Protein AF-A0A1C6NAD0-F1 (afdb_monomer_lite)

Radius of gyration: 13.61 Å; chains: 1; bounding box: 37×36×26 Å

pLDDT: mean 86.3, std 10.9, range [42.25, 95.25]

Sequence (86 aa):
MPCSTCTVKWEKGFRTHGALFRSQIVTKQIGLAANADNQVAVCFEPDDLDAFMKGMESPATAEAMAFDGVQRETVKVFVLDKEFKV

Foldseek 3Di:
DADPVLVVLLVVLVVVCVVLCVQLQQPDDKDWDADSVRDIDIDTDHPDPVSNVVSCVDPVVVVSCVSSVHDNVPDDDDDPPDDDDD

Structure (mmCIF, N/CA/C/O backbone):
data_AF-A0A1C6NAD0-F1
#
_entry.id   AF-A0A1C6NAD0-F1
#
loop_
_atom_site.group_PDB
_atom_site.id
_atom_site.type_symbol
_atom_site.label_atom_id
_atom_site.label_alt_id
_atom_site.label_comp_id
_atom_site.label_asym_id
_atom_site.label_entity_id
_atom_site.label_seq_id
_atom_site.pdbx_PDB_ins_code
_atom_site.Cartn_x
_atom_site.Cartn_y
_atom_site.Cartn_z
_atom_site.occupancy
_atom_site.B_iso_or_equiv
_atom_site.auth_seq_id
_atom_site.auth_comp_id
_atom_site.auth_asym_id
_atom_site.auth_atom_id
_atom_site.pdbx_PDB_model_num
ATOM 1 N N . MET A 1 1 ? -23.817 9.313 6.708 1.00 42.25 1 MET A N 1
ATOM 2 C CA . MET A 1 1 ? -23.868 8.161 5.782 1.00 42.25 1 MET A CA 1
ATOM 3 C C . MET A 1 1 ? -22.529 8.078 5.084 1.00 42.25 1 MET A C 1
ATOM 5 O O . MET A 1 1 ? -22.064 9.122 4.638 1.00 42.25 1 MET A O 1
ATOM 9 N N . PRO A 1 2 ? -21.890 6.908 5.022 1.00 51.88 2 PRO A N 1
ATOM 10 C CA . PRO A 1 2 ? -20.646 6.784 4.289 1.00 51.88 2 PRO A CA 1
ATOM 11 C C . PRO A 1 2 ? -20.868 6.860 2.786 1.00 51.88 2 PRO A C 1
ATOM 13 O O . PRO A 1 2 ? -21.892 6.430 2.259 1.00 51.88 2 PRO A O 1
ATOM 16 N N . CYS A 1 3 ? -19.904 7.465 2.106 1.00 51.03 3 CYS A N 1
ATOM 17 C CA . CYS A 1 3 ? -19.972 7.744 0.686 1.00 51.03 3 CYS A CA 1
ATOM 18 C C . CYS A 1 3 ? -19.701 6.459 -0.112 1.00 51.03 3 CYS A C 1
ATOM 20 O O . CYS A 1 3 ? -18.553 6.132 -0.402 1.00 51.03 3 CYS A O 1
ATOM 22 N N . SER A 1 4 ? -20.751 5.723 -0.487 1.00 52.53 4 SER A N 1
ATOM 23 C CA . SER A 1 4 ? -20.638 4.499 -1.302 1.00 52.53 4 SER A CA 1
ATOM 24 C C . SER A 1 4 ? -20.021 4.733 -2.690 1.00 52.53 4 SER A C 1
ATOM 26 O O . SER A 1 4 ? -19.655 3.782 -3.369 1.00 52.53 4 SER A O 1
ATOM 28 N N . THR A 1 5 ? -19.901 5.986 -3.139 1.00 54.81 5 THR A N 1
ATOM 29 C CA . THR A 1 5 ? -19.262 6.352 -4.411 1.00 54.81 5 THR A CA 1
ATOM 30 C C . THR A 1 5 ? -17.753 6.595 -4.276 1.00 54.81 5 THR A C 1
ATOM 32 O O . THR A 1 5 ? -17.036 6.444 -5.267 1.00 54.81 5 THR A O 1
ATOM 35 N N . CYS A 1 6 ? -17.243 6.902 -3.073 1.00 59.53 6 CYS A N 1
ATOM 36 C CA . CYS A 1 6 ? -15.801 7.046 -2.827 1.00 59.53 6 CYS A CA 1
ATOM 37 C C . CYS A 1 6 ? -15.059 5.716 -3.000 1.00 59.53 6 CYS A C 1
ATOM 39 O O . CYS A 1 6 ? -13.993 5.690 -3.610 1.00 59.53 6 CYS A O 1
ATOM 41 N N . THR A 1 7 ? -15.648 4.607 -2.549 1.00 63.03 7 THR A N 1
ATOM 42 C CA . THR A 1 7 ? -15.067 3.263 -2.701 1.00 63.03 7 THR A CA 1
ATOM 43 C C . THR A 1 7 ? -14.979 2.839 -4.172 1.00 63.03 7 THR A C 1
ATOM 45 O O . THR A 1 7 ? -13.960 2.301 -4.596 1.00 63.03 7 THR A O 1
ATOM 48 N N . VAL A 1 8 ? -15.993 3.177 -4.982 1.00 75.06 8 VAL A N 1
ATOM 49 C CA . VAL A 1 8 ? -16.010 2.909 -6.433 1.00 75.06 8 VAL A CA 1
ATOM 50 C C . VAL A 1 8 ? -14.951 3.727 -7.177 1.00 75.06 8 VAL A C 1
ATOM 52 O O . VAL A 1 8 ? -14.297 3.209 -8.085 1.00 75.06 8 VAL A O 1
ATOM 55 N N . LYS A 1 9 ? -14.766 5.006 -6.816 1.00 82.12 9 LYS A N 1
ATOM 56 C CA . LYS A 1 9 ? -13.747 5.863 -7.442 1.00 82.12 9 LYS A CA 1
ATOM 57 C C . LYS A 1 9 ? -12.337 5.375 -7.115 1.00 82.12 9 LYS A C 1
ATOM 59 O O . LYS A 1 9 ? -11.535 5.235 -8.038 1.00 82.12 9 LYS 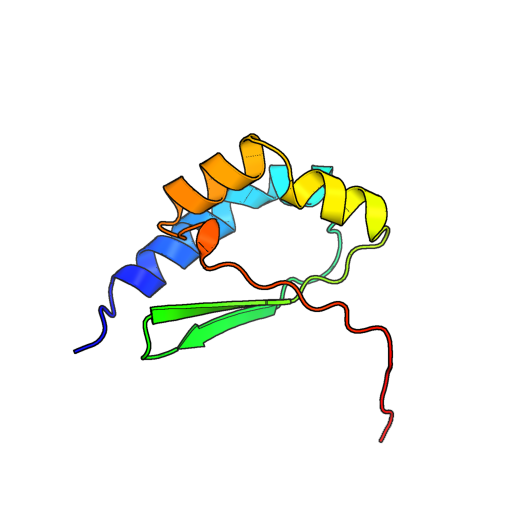A O 1
ATOM 64 N N . TRP A 1 10 ? -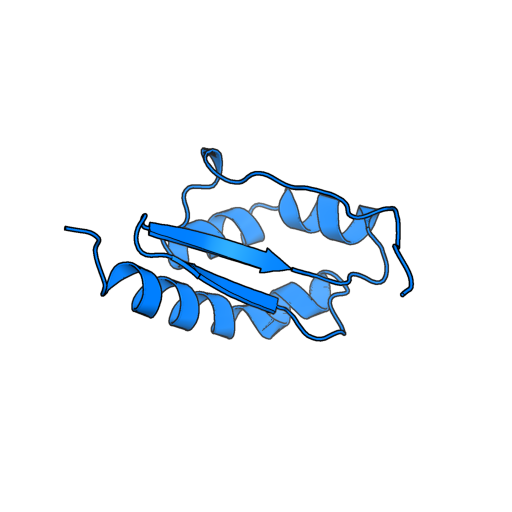12.070 5.106 -5.837 1.00 88.69 10 TRP A N 1
ATOM 65 C CA . TRP A 1 10 ? -10.777 4.619 -5.372 1.00 88.69 10 TRP A CA 1
ATOM 66 C C . TRP A 1 10 ? -10.366 3.348 -6.111 1.00 88.69 10 TRP A C 1
ATOM 68 O O . TRP A 1 10 ? -9.315 3.324 -6.741 1.00 88.69 10 TRP A O 1
ATOM 78 N N . GLU A 1 11 ? -11.216 2.316 -6.111 1.00 90.44 11 GLU A N 1
ATOM 79 C CA . GLU A 1 11 ? -10.845 1.022 -6.690 1.00 90.44 11 GLU A CA 1
ATOM 80 C C . GLU A 1 11 ? -10.602 1.131 -8.201 1.00 90.44 11 GLU A C 1
ATOM 82 O O . GLU A 1 11 ? -9.665 0.537 -8.740 1.00 90.44 11 GLU A O 1
ATOM 87 N N . LYS A 1 12 ? -11.424 1.929 -8.895 1.00 90.25 12 LYS A N 1
ATOM 88 C CA . LYS A 1 12 ? -11.261 2.167 -10.329 1.00 90.25 12 LYS A CA 1
ATOM 89 C C . LYS A 1 12 ? -9.923 2.838 -10.639 1.00 90.25 12 LYS A C 1
ATOM 91 O O . LYS A 1 12 ? -9.283 2.432 -11.605 1.00 90.25 12 LYS A O 1
ATOM 96 N N . GLY A 1 13 ? -9.52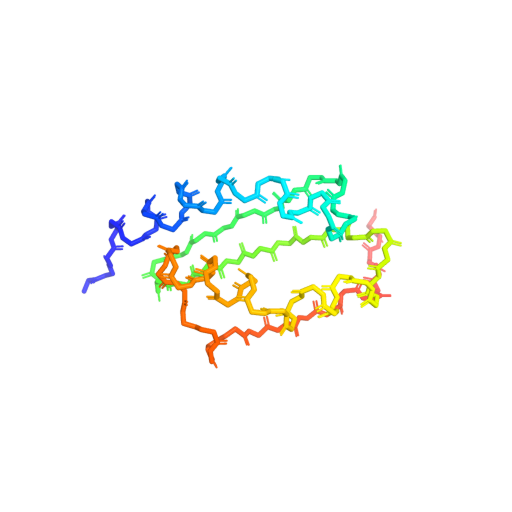0 3.839 -9.855 1.00 90.12 13 GLY A N 1
ATOM 97 C CA . GLY A 1 13 ? -8.224 4.501 -10.004 1.00 90.12 13 GLY A CA 1
ATOM 98 C C . GLY A 1 13 ? -7.066 3.569 -9.656 1.00 90.12 13 GLY A C 1
ATOM 99 O O . GLY A 1 13 ? -6.176 3.360 -10.481 1.00 90.12 13 GLY A O 1
ATOM 100 N N . PHE A 1 14 ? -7.169 2.883 -8.519 1.00 91.50 14 PHE A N 1
ATOM 101 C CA . PHE A 1 14 ? -6.152 1.970 -8.011 1.00 91.50 14 PHE A CA 1
ATOM 102 C C . PHE A 1 14 ? -5.771 0.893 -9.034 1.00 91.50 14 PHE A C 1
ATOM 104 O O . PHE A 1 14 ? -4.596 0.614 -9.278 1.00 91.50 14 PHE A O 1
ATOM 111 N N . ARG A 1 15 ? -6.774 0.313 -9.707 1.00 92.00 15 ARG A N 1
ATOM 112 C CA . ARG A 1 15 ? -6.574 -0.721 -10.735 1.00 92.00 15 ARG A CA 1
ATOM 113 C C . ARG A 1 15 ? -5.818 -0.228 -11.977 1.00 92.00 15 ARG A C 1
ATOM 115 O O . ARG A 1 15 ? -5.353 -1.060 -12.755 1.00 92.00 15 ARG A O 1
ATOM 122 N N . THR A 1 16 ? -5.653 1.081 -12.171 1.00 91.69 16 THR A N 1
ATOM 123 C CA . THR A 1 16 ? -4.855 1.638 -13.278 1.00 91.69 16 THR A CA 1
ATOM 124 C C . THR A 1 16 ? -3.348 1.629 -13.007 1.00 91.69 16 THR A C 1
ATOM 126 O O . THR A 1 16 ? -2.557 1.624 -13.951 1.00 91.69 16 THR A O 1
ATOM 129 N N . HIS A 1 17 ? -2.926 1.509 -11.743 1.00 88.50 17 HIS A N 1
ATOM 130 C CA . HIS A 1 17 ? -1.521 1.637 -11.324 1.00 88.50 17 HIS A CA 1
ATOM 131 C C . HIS A 1 17 ? -0.674 0.375 -11.543 1.00 88.50 17 HIS A C 1
ATOM 133 O O . HIS A 1 17 ? 0.436 0.264 -11.028 1.00 88.50 17 HIS A O 1
ATOM 139 N N . GLY A 1 18 ? -1.138 -0.587 -12.347 1.00 83.38 18 GLY A N 1
ATOM 140 C CA . GLY A 1 18 ? -0.443 -1.864 -12.554 1.00 83.38 18 GLY A CA 1
ATOM 141 C C . GLY A 1 18 ? 1.004 -1.730 -13.055 1.00 83.38 18 GLY A C 1
ATOM 142 O O . GLY A 1 18 ? 1.850 -2.553 -12.717 1.00 83.38 18 GLY A O 1
ATOM 143 N N . ALA A 1 19 ? 1.316 -0.694 -13.842 1.00 84.06 19 ALA A N 1
ATOM 144 C CA . ALA A 1 19 ? 2.691 -0.415 -14.263 1.00 84.06 19 ALA A CA 1
ATOM 145 C C . ALA A 1 19 ? 3.572 0.082 -13.103 1.00 84.06 19 ALA A C 1
ATOM 147 O O . ALA A 1 19 ? 4.713 -0.362 -12.978 1.00 84.06 19 ALA A O 1
ATOM 148 N N . LEU A 1 20 ? 3.025 0.940 -12.234 1.00 83.12 20 LEU A N 1
ATOM 149 C CA . LEU A 1 20 ? 3.700 1.421 -11.030 1.00 83.12 20 LEU A CA 1
ATOM 150 C C . LEU A 1 20 ? 3.985 0.255 -10.071 1.00 83.12 20 LEU A C 1
ATOM 152 O O . LEU A 1 20 ? 5.125 0.089 -9.651 1.00 83.12 20 LEU A O 1
ATOM 156 N N . PHE A 1 21 ? 3.007 -0.619 -9.817 1.00 84.50 21 PHE A N 1
ATOM 157 C CA . PHE A 1 21 ? 3.194 -1.793 -8.952 1.00 84.50 21 PHE A CA 1
ATOM 158 C C . PHE A 1 21 ? 4.286 -2.740 -9.459 1.00 84.50 21 PHE A C 1
ATOM 160 O O . PHE A 1 21 ? 5.139 -3.170 -8.686 1.00 84.50 21 PHE A O 1
ATOM 167 N N . ARG A 1 22 ? 4.340 -2.997 -10.773 1.00 81.94 22 ARG A N 1
ATOM 168 C CA . ARG A 1 22 ? 5.429 -3.791 -11.366 1.00 81.94 22 ARG A CA 1
ATOM 169 C C . ARG A 1 22 ? 6.799 -3.140 -11.174 1.00 81.94 22 ARG A C 1
ATOM 171 O O . ARG A 1 22 ? 7.765 -3.846 -10.915 1.00 81.94 22 ARG A O 1
ATOM 178 N N . SER A 1 23 ? 6.887 -1.810 -11.261 1.00 79.19 23 SER A N 1
ATOM 179 C CA . SER A 1 23 ? 8.138 -1.083 -10.985 1.00 79.19 23 SER A CA 1
ATOM 180 C C . SER A 1 23 ? 8.567 -1.151 -9.512 1.00 79.19 23 SER A C 1
ATOM 182 O O . SER A 1 23 ? 9.740 -0.962 -9.210 1.00 79.19 23 SER A O 1
ATOM 184 N N . GLN A 1 24 ? 7.629 -1.465 -8.613 1.00 73.88 24 GLN A N 1
ATOM 185 C CA . GLN A 1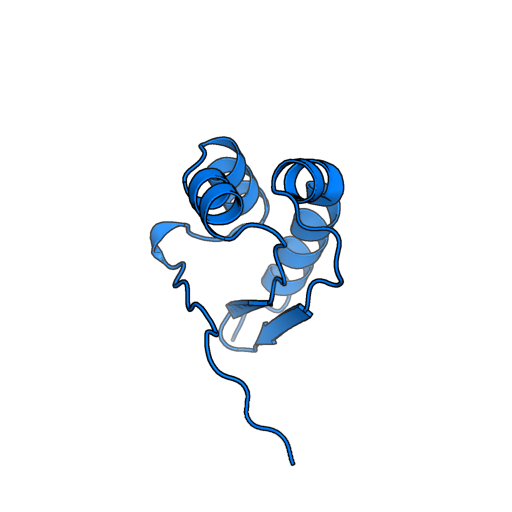 24 ? 7.833 -1.651 -7.173 1.00 73.88 24 GLN A CA 1
ATOM 186 C C . GLN A 1 24 ? 7.963 -3.136 -6.782 1.00 73.88 24 GLN A C 1
ATOM 188 O O . GLN A 1 24 ? 7.823 -3.477 -5.612 1.00 73.88 24 GLN A O 1
ATOM 193 N N . ILE A 1 25 ? 8.218 -4.024 -7.755 1.00 77.06 25 ILE A N 1
ATOM 194 C CA . ILE A 1 25 ? 8.431 -5.471 -7.556 1.00 77.06 25 ILE A CA 1
ATOM 195 C C . ILE A 1 25 ? 7.214 -6.177 -6.922 1.00 77.06 25 ILE A C 1
ATOM 197 O O . ILE A 1 25 ? 7.314 -7.219 -6.279 1.00 77.06 25 ILE A O 1
ATOM 201 N N . VAL A 1 26 ? 6.014 -5.639 -7.141 1.00 79.94 26 VAL A N 1
ATOM 202 C CA . VAL A 1 26 ? 4.770 -6.323 -6.783 1.00 79.94 26 VAL A CA 1
ATOM 203 C C . VAL A 1 26 ? 4.378 -7.235 -7.942 1.00 79.94 26 VAL A C 1
ATOM 205 O O . VAL A 1 26 ? 3.843 -6.788 -8.960 1.00 79.94 26 VAL A O 1
ATOM 208 N N . THR A 1 27 ? 4.681 -8.523 -7.800 1.00 77.25 27 THR A N 1
ATOM 209 C CA . THR A 1 27 ? 4.425 -9.559 -8.818 1.00 77.25 27 THR A CA 1
ATOM 210 C C . THR A 1 27 ? 3.266 -10.489 -8.446 1.00 77.25 27 THR A C 1
ATOM 212 O O . THR A 1 27 ? 2.705 -11.161 -9.314 1.00 77.25 27 THR A O 1
ATOM 215 N N . LYS A 1 28 ? 2.886 -10.505 -7.165 1.00 84.12 28 LYS A N 1
ATOM 216 C CA . LYS A 1 28 ? 1.863 -11.382 -6.586 1.00 84.12 28 LYS A CA 1
ATOM 217 C C . LYS A 1 28 ? 0.489 -10.717 -6.538 1.00 84.12 28 LYS A C 1
ATOM 219 O O . LYS A 1 28 ? 0.318 -9.547 -6.886 1.00 84.12 28 LYS A O 1
ATOM 224 N N . GLN A 1 29 ? -0.513 -11.497 -6.136 1.00 86.25 29 GLN A N 1
ATOM 225 C CA . GLN A 1 29 ? -1.874 -10.999 -5.962 1.00 86.25 29 GLN A CA 1
ATOM 226 C C . GLN A 1 29 ? -1.915 -9.901 -4.894 1.00 86.25 29 GLN A C 1
ATOM 228 O O . GLN A 1 29 ? -1.246 -9.987 -3.869 1.00 86.25 29 GLN A O 1
ATOM 233 N N . ILE A 1 30 ? -2.720 -8.870 -5.150 1.00 90.31 30 ILE A N 1
ATOM 234 C CA . ILE A 1 30 ? -2.936 -7.757 -4.227 1.00 90.31 30 ILE A CA 1
ATOM 235 C C . ILE A 1 30 ? -4.323 -7.935 -3.613 1.00 90.31 30 ILE A C 1
ATOM 237 O O . ILE A 1 30 ? -5.328 -7.929 -4.330 1.00 90.31 30 ILE A O 1
ATOM 241 N N . GLY A 1 31 ? -4.380 -8.094 -2.293 1.00 91.38 31 GLY A N 1
ATOM 242 C CA . GLY A 1 31 ? -5.639 -8.113 -1.555 1.00 91.38 31 GLY A CA 1
ATOM 243 C C . GLY A 1 31 ? -6.205 -6.700 -1.442 1.00 91.38 31 GLY A C 1
ATOM 244 O O . GLY A 1 31 ? -5.464 -5.777 -1.118 1.00 91.38 31 GLY A O 1
ATOM 245 N N . LEU A 1 32 ? -7.504 -6.525 -1.692 1.00 91.31 32 LEU A N 1
ATOM 246 C CA . LEU A 1 32 ? -8.188 -5.231 -1.619 1.00 91.31 32 LEU A CA 1
ATOM 247 C C . LEU A 1 32 ? -9.444 -5.349 -0.762 1.00 91.31 32 LEU A C 1
ATOM 249 O O . LEU A 1 32 ? -10.205 -6.307 -0.900 1.00 91.31 32 LEU A O 1
ATOM 253 N N . ALA A 1 33 ? -9.684 -4.351 0.080 1.00 89.94 33 ALA A N 1
ATOM 254 C CA . ALA A 1 33 ? -10.936 -4.201 0.801 1.00 89.94 33 ALA A CA 1
ATOM 255 C C . ALA A 1 33 ? -11.291 -2.723 0.967 1.00 89.94 33 ALA A C 1
ATOM 257 O O . ALA A 1 33 ? -10.421 -1.855 1.020 1.00 89.94 33 ALA A O 1
ATOM 258 N N . ALA A 1 34 ? -12.584 -2.456 1.104 1.00 89.69 34 ALA A N 1
ATOM 259 C CA . ALA A 1 34 ? -13.108 -1.172 1.528 1.00 89.69 34 ALA A CA 1
ATOM 260 C C . ALA A 1 34 ? -14.239 -1.414 2.528 1.00 89.69 34 ALA A C 1
ATOM 262 O O . ALA A 1 34 ? -14.950 -2.417 2.428 1.00 89.69 34 ALA A O 1
ATOM 263 N N . ASN A 1 35 ? -14.411 -0.513 3.490 1.00 85.75 35 ASN A N 1
ATOM 264 C CA . ASN A 1 35 ? -15.470 -0.626 4.488 1.00 85.75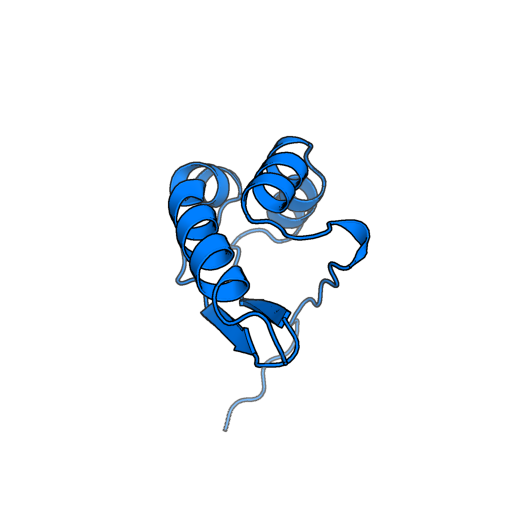 35 ASN A CA 1
ATOM 265 C C . ASN A 1 35 ? -16.433 0.566 4.456 1.00 85.75 35 ASN A C 1
ATOM 267 O O . ASN A 1 35 ? -16.243 1.558 3.748 1.00 85.75 35 ASN A O 1
ATOM 271 N N . ALA A 1 36 ? -17.493 0.448 5.254 1.00 83.94 36 ALA A N 1
ATOM 272 C CA . ALA A 1 36 ? -18.493 1.488 5.418 1.00 83.94 36 ALA A CA 1
ATOM 273 C C . ALA A 1 36 ? -17.963 2.725 6.160 1.00 83.94 36 ALA A C 1
ATOM 275 O O . ALA A 1 36 ? -18.696 3.684 6.266 1.00 83.94 36 ALA A O 1
ATOM 276 N N . ASP A 1 37 ? -16.723 2.772 6.637 1.00 87.50 37 ASP A N 1
ATOM 277 C CA . ASP A 1 37 ? -16.166 3.955 7.308 1.00 87.50 37 ASP A CA 1
ATOM 278 C C . ASP A 1 37 ? -15.247 4.765 6.380 1.00 87.50 37 ASP A C 1
ATOM 280 O O . ASP A 1 37 ? -14.451 5.584 6.834 1.00 87.50 37 ASP A O 1
ATOM 284 N N . ASN A 1 38 ? -15.371 4.554 5.060 1.00 87.31 38 ASN A N 1
ATOM 285 C CA . ASN A 1 38 ? -14.535 5.177 4.030 1.00 87.31 38 ASN A CA 1
ATOM 286 C C . ASN A 1 38 ? -13.038 4.890 4.242 1.00 87.31 38 ASN A C 1
ATOM 288 O O . ASN A 1 38 ? -12.180 5.741 4.007 1.00 87.31 38 ASN A O 1
ATOM 292 N N . GLN A 1 39 ? -12.732 3.678 4.701 1.00 90.06 39 GLN A N 1
ATOM 293 C CA . GLN A 1 39 ? -11.374 3.172 4.804 1.00 90.06 39 GLN A CA 1
ATOM 294 C C . GLN A 1 39 ? -11.158 2.121 3.727 1.00 90.06 39 GLN A C 1
ATOM 296 O O . GLN A 1 39 ? -12.062 1.356 3.381 1.00 90.06 39 GLN A O 1
ATOM 301 N N . VAL A 1 40 ? -9.934 2.086 3.221 1.00 91.44 40 VAL A N 1
ATOM 302 C CA . VAL A 1 40 ? -9.475 1.099 2.252 1.00 91.44 40 VAL A CA 1
ATOM 303 C C . VAL A 1 40 ? -8.287 0.362 2.845 1.00 91.44 40 VAL A C 1
ATOM 305 O O . VAL A 1 40 ? -7.487 0.944 3.579 1.00 91.44 40 VAL A O 1
ATOM 308 N N . ALA A 1 41 ? -8.187 -0.925 2.545 1.00 92.44 41 ALA A N 1
ATOM 309 C CA . ALA A 1 41 ? -7.068 -1.758 2.941 1.00 92.44 41 ALA A CA 1
ATOM 310 C C . ALA A 1 41 ? -6.495 -2.437 1.704 1.00 92.44 41 ALA A C 1
ATOM 312 O O . ALA A 1 41 ? -7.234 -2.903 0.832 1.00 92.44 41 ALA A O 1
ATOM 313 N N . VAL A 1 42 ? -5.168 -2.488 1.655 1.00 92.88 42 VAL A N 1
ATOM 314 C CA . VAL A 1 42 ? -4.428 -3.166 0.601 1.00 92.88 42 VAL A CA 1
ATOM 315 C C . VAL A 1 42 ? -3.384 -4.063 1.245 1.00 92.88 42 VAL A C 1
ATOM 317 O O . VAL A 1 42 ? -2.642 -3.614 2.116 1.00 92.88 42 VAL A O 1
ATOM 320 N N . CYS A 1 43 ? -3.343 -5.325 0.826 1.00 93.50 43 CYS A N 1
ATOM 321 C CA . CYS A 1 43 ? -2.316 -6.275 1.231 1.00 93.50 43 CYS A CA 1
ATOM 322 C C . CYS A 1 43 ? -1.440 -6.591 0.021 1.00 93.50 43 CYS A C 1
ATOM 324 O O . CYS A 1 43 ? -1.940 -7.077 -0.996 1.00 93.50 43 CYS A O 1
ATOM 326 N N . PHE A 1 44 ? -0.152 -6.283 0.139 1.00 91.81 44 PHE A N 1
ATOM 327 C CA . PHE A 1 44 ? 0.858 -6.578 -0.867 1.00 91.81 44 PHE A CA 1
ATOM 328 C C . PHE A 1 44 ? 1.783 -7.673 -0.348 1.00 91.81 44 PHE A C 1
ATOM 330 O O . PHE A 1 44 ? 2.130 -7.687 0.831 1.00 91.81 44 PHE A O 1
ATOM 337 N N . GLU A 1 45 ? 2.251 -8.523 -1.255 1.00 90.12 45 GLU A N 1
ATOM 338 C CA . GLU A 1 45 ? 3.322 -9.484 -0.995 1.00 90.12 45 GLU A CA 1
ATOM 339 C C . GLU A 1 45 ? 4.536 -9.136 -1.877 1.00 90.12 45 GLU A C 1
ATOM 341 O O . GLU A 1 45 ? 4.744 -9.772 -2.916 1.00 90.12 45 GLU A O 1
ATOM 346 N N . PRO A 1 46 ? 5.299 -8.079 -1.541 1.00 88.06 46 PRO A N 1
ATOM 347 C CA . PRO A 1 46 ? 6.470 -7.690 -2.320 1.00 88.06 46 PRO A CA 1
ATOM 348 C C . PRO A 1 46 ? 7.592 -8.726 -2.173 1.00 88.06 46 PRO A C 1
ATOM 350 O O . PRO A 1 46 ? 7.764 -9.315 -1.106 1.00 88.06 46 PRO A O 1
ATOM 353 N N . ASP A 1 47 ? 8.382 -8.925 -3.230 1.00 86.62 47 ASP A N 1
ATOM 354 C CA . ASP A 1 47 ? 9.574 -9.787 -3.159 1.00 86.62 47 ASP A CA 1
ATOM 355 C C . ASP A 1 47 ? 10.779 -9.069 -2.509 1.00 86.62 47 ASP A C 1
ATOM 357 O O . ASP A 1 47 ? 11.704 -9.723 -2.033 1.00 86.62 47 ASP A O 1
ATOM 361 N N . ASP A 1 48 ? 10.750 -7.730 -2.454 1.00 89.75 48 ASP A N 1
ATOM 362 C CA . ASP A 1 48 ? 11.740 -6.867 -1.795 1.00 89.75 48 ASP A CA 1
ATOM 363 C C . ASP A 1 48 ? 11.019 -5.748 -1.022 1.00 89.75 48 ASP A C 1
ATOM 365 O O . ASP A 1 48 ? 10.414 -4.843 -1.608 1.00 89.75 48 ASP A O 1
ATOM 369 N N . LEU A 1 49 ? 11.065 -5.828 0.312 1.00 90.50 49 LEU A N 1
ATOM 370 C CA . LEU A 1 49 ? 10.398 -4.871 1.195 1.00 90.50 49 LEU A CA 1
ATOM 371 C C . LEU A 1 49 ? 11.027 -3.474 1.117 1.00 90.50 49 LEU A C 1
ATOM 373 O O . LEU A 1 49 ? 10.296 -2.485 1.115 1.00 90.50 49 LEU A O 1
ATOM 377 N N . ASP A 1 50 ? 12.352 -3.371 1.022 1.00 91.69 50 ASP A N 1
ATOM 378 C CA . ASP A 1 50 ? 13.049 -2.081 1.024 1.00 91.69 50 ASP A CA 1
ATOM 379 C C . ASP A 1 50 ? 12.765 -1.314 -0.271 1.00 91.69 50 ASP A C 1
ATOM 381 O O . ASP A 1 50 ? 12.458 -0.116 -0.251 1.00 91.69 50 ASP A O 1
ATOM 385 N N . ALA A 1 51 ? 12.793 -2.014 -1.410 1.00 90.12 51 ALA A N 1
ATOM 386 C CA . ALA A 1 51 ? 12.416 -1.440 -2.698 1.00 90.12 51 ALA A CA 1
ATOM 387 C C . ALA A 1 51 ? 10.949 -0.976 -2.705 1.00 90.12 51 ALA A C 1
ATOM 389 O O . ALA A 1 51 ? 10.647 0.121 -3.191 1.00 90.12 51 ALA A O 1
ATOM 390 N N . PHE A 1 52 ? 10.047 -1.771 -2.122 1.00 90.88 52 PHE A N 1
ATOM 391 C CA . PHE A 1 52 ? 8.635 -1.418 -1.995 1.00 90.88 52 PHE A CA 1
ATOM 392 C C . PHE A 1 52 ? 8.430 -0.172 -1.120 1.00 90.88 52 PHE A C 1
ATOM 394 O O . PHE A 1 52 ? 7.740 0.766 -1.529 1.00 90.88 52 PHE A O 1
ATOM 401 N N . MET A 1 53 ? 9.078 -0.110 0.047 1.00 92.38 53 MET A N 1
ATOM 402 C CA . MET A 1 53 ? 8.983 1.032 0.963 1.00 92.38 53 MET A CA 1
ATOM 403 C C . MET A 1 53 ? 9.539 2.315 0.338 1.00 92.38 53 MET A C 1
ATOM 405 O O . MET A 1 53 ? 8.900 3.365 0.412 1.00 92.38 53 MET A O 1
ATOM 409 N N . LYS A 1 54 ? 10.653 2.230 -0.395 1.00 91.94 54 LYS A N 1
ATOM 410 C CA . LYS A 1 54 ? 11.165 3.359 -1.185 1.00 91.94 54 LYS A CA 1
ATOM 411 C C . LYS A 1 54 ? 10.163 3.817 -2.253 1.00 91.94 54 LYS A C 1
ATOM 413 O O . LYS A 1 54 ? 10.001 5.013 -2.494 1.00 91.94 54 LYS A O 1
ATOM 418 N N . GLY A 1 55 ? 9.464 2.876 -2.887 1.00 90.00 55 GLY A N 1
ATOM 419 C CA . GLY A 1 55 ? 8.368 3.163 -3.811 1.00 90.00 55 GLY A CA 1
ATOM 420 C C . GLY A 1 55 ? 7.207 3.899 -3.138 1.00 90.00 55 GLY A C 1
ATOM 421 O O . GLY A 1 55 ? 6.701 4.883 -3.687 1.00 90.00 55 GLY A O 1
ATOM 422 N N . MET A 1 56 ? 6.823 3.487 -1.928 1.00 90.88 56 MET A N 1
ATOM 423 C CA . MET A 1 56 ? 5.778 4.135 -1.126 1.00 90.88 56 MET A CA 1
ATOM 424 C C . MET A 1 56 ? 6.111 5.595 -0.787 1.00 90.88 56 MET A C 1
ATOM 426 O O . MET A 1 56 ? 5.218 6.446 -0.734 1.00 90.88 56 MET A O 1
ATOM 430 N N . GLU A 1 57 ? 7.392 5.914 -0.618 1.00 91.62 57 GLU A N 1
ATOM 431 C CA . GLU A 1 57 ? 7.896 7.269 -0.362 1.00 91.62 57 GLU A CA 1
ATOM 432 C C . GLU A 1 57 ? 7.943 8.171 -1.606 1.00 91.62 57 GLU A C 1
ATOM 434 O O . GLU A 1 57 ? 8.090 9.387 -1.481 1.00 91.62 57 GLU A O 1
ATOM 439 N N . SER A 1 58 ? 7.778 7.609 -2.806 1.00 92.38 58 SER A N 1
ATOM 440 C CA . SER A 1 58 ? 7.943 8.360 -4.051 1.00 92.38 58 SER A CA 1
ATOM 441 C C . SER A 1 58 ? 6.817 9.378 -4.321 1.00 92.38 58 SER A C 1
ATOM 443 O O . SER A 1 58 ? 5.655 9.136 -3.966 1.00 92.38 58 SER A O 1
ATOM 445 N N . PRO A 1 59 ? 7.121 10.482 -5.037 1.00 93.31 59 PRO A N 1
ATOM 446 C CA . PRO A 1 59 ? 6.106 11.421 -5.520 1.00 93.31 59 PRO A CA 1
ATOM 447 C C . PRO A 1 59 ? 5.037 10.748 -6.387 1.00 93.31 59 PRO A C 1
ATOM 449 O O . PRO A 1 59 ? 3.856 11.032 -6.223 1.00 93.31 59 PRO A O 1
ATOM 452 N N . ALA A 1 60 ? 5.430 9.789 -7.232 1.00 91.25 60 ALA A N 1
ATOM 453 C CA . ALA A 1 60 ? 4.503 9.045 -8.085 1.00 91.25 60 ALA A CA 1
ATOM 454 C C . ALA A 1 60 ? 3.438 8.292 -7.270 1.00 91.25 60 ALA A C 1
ATOM 456 O O . ALA A 1 60 ? 2.263 8.294 -7.630 1.00 91.25 60 ALA A O 1
ATOM 457 N N . THR A 1 61 ? 3.818 7.697 -6.134 1.00 91.62 61 THR A N 1
ATOM 458 C CA . THR A 1 61 ? 2.850 7.057 -5.231 1.00 91.62 61 THR A CA 1
ATOM 459 C C . THR A 1 61 ? 1.938 8.083 -4.558 1.00 91.62 61 THR A C 1
ATOM 461 O O . THR A 1 61 ? 0.747 7.828 -4.404 1.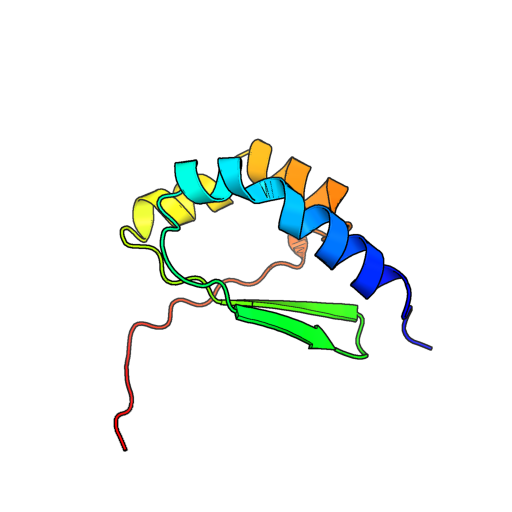00 91.62 61 THR A O 1
ATOM 464 N N . ALA A 1 62 ? 2.457 9.253 -4.171 1.00 92.94 62 ALA A N 1
ATOM 465 C CA . ALA A 1 62 ? 1.630 10.323 -3.609 1.00 92.94 62 ALA A CA 1
ATOM 466 C C . ALA A 1 62 ? 0.599 10.853 -4.624 1.00 92.94 62 ALA A C 1
ATOM 468 O O . ALA A 1 62 ? -0.563 11.050 -4.272 1.00 92.94 62 ALA A O 1
ATOM 469 N N . GLU A 1 63 ? 1.000 11.023 -5.884 1.00 93.25 63 GLU A N 1
ATOM 470 C CA . GLU A 1 63 ? 0.117 11.421 -6.984 1.00 93.25 63 GLU A CA 1
ATOM 471 C C . GLU A 1 63 ? -0.946 10.354 -7.277 1.00 93.25 63 GLU A C 1
ATOM 473 O O . GLU A 1 63 ? -2.123 10.688 -7.418 1.00 93.25 63 GLU A O 1
ATOM 478 N N . ALA A 1 64 ? -0.561 9.073 -7.295 1.00 92.12 64 ALA A N 1
ATOM 479 C CA . ALA A 1 64 ? -1.487 7.952 -7.453 1.00 92.12 64 ALA A CA 1
ATOM 480 C C . ALA A 1 64 ? -2.531 7.906 -6.322 1.00 92.12 64 ALA A C 1
ATOM 482 O O . ALA A 1 64 ? -3.729 7.819 -6.585 1.00 92.12 64 ALA A O 1
ATOM 483 N N . MET A 1 65 ? -2.095 8.058 -5.066 1.00 92.69 65 MET A N 1
ATOM 484 C CA . MET A 1 65 ? -2.992 8.148 -3.908 1.00 92.69 65 MET A CA 1
ATOM 485 C C . MET A 1 65 ? -3.968 9.323 -4.040 1.00 92.69 65 MET A C 1
ATOM 487 O O . MET A 1 65 ? -5.173 9.141 -3.872 1.00 92.69 65 MET A O 1
ATOM 491 N N . ALA A 1 66 ? -3.479 10.512 -4.401 1.00 93.00 66 ALA A N 1
ATOM 492 C CA . ALA A 1 66 ? -4.324 11.690 -4.583 1.00 93.00 66 ALA A CA 1
ATOM 493 C C . ALA A 1 66 ? -5.345 11.506 -5.722 1.00 93.00 66 ALA A C 1
ATOM 495 O O . ALA A 1 66 ? -6.512 11.881 -5.574 1.00 93.00 66 ALA A O 1
ATOM 496 N N . PHE A 1 67 ? -4.934 10.886 -6.832 1.00 90.81 67 PHE A N 1
ATOM 497 C CA . PHE A 1 67 ? -5.812 10.544 -7.953 1.00 90.81 67 PHE A CA 1
ATOM 498 C C . PHE A 1 67 ? -6.958 9.616 -7.518 1.00 90.81 67 PHE A C 1
ATOM 500 O O . PHE A 1 67 ? -8.126 9.869 -7.844 1.00 90.81 67 PHE A O 1
ATOM 507 N N . ASP A 1 68 ? -6.640 8.609 -6.703 1.00 90.50 68 ASP A N 1
ATOM 508 C CA . ASP A 1 68 ? -7.604 7.653 -6.153 1.00 90.50 68 ASP A CA 1
ATOM 509 C C . ASP A 1 68 ? -8.493 8.268 -5.049 1.00 90.50 68 ASP A C 1
ATOM 511 O O . ASP A 1 68 ? -9.514 7.692 -4.674 1.00 90.50 68 ASP A O 1
ATOM 515 N N . GLY A 1 69 ? -8.148 9.459 -4.542 1.00 91.56 69 GLY A N 1
ATOM 516 C CA . GLY A 1 69 ? -8.837 10.124 -3.431 1.00 91.56 69 GLY A CA 1
ATOM 517 C C . GLY A 1 69 ? -8.374 9.670 -2.041 1.00 91.56 69 GLY A C 1
ATOM 518 O O . GLY A 1 69 ? -9.089 9.880 -1.061 1.00 91.56 69 GLY A O 1
ATOM 519 N N . VAL A 1 70 ? -7.196 9.052 -1.948 1.00 91.50 70 VAL A N 1
ATOM 520 C CA . VAL A 1 70 ? -6.544 8.646 -0.698 1.00 91.50 70 VAL A CA 1
ATOM 521 C C . VAL A 1 70 ? -5.701 9.796 -0.153 1.00 91.50 70 VAL A C 1
ATOM 523 O O . VAL A 1 70 ? -4.826 10.329 -0.832 1.00 91.50 70 VAL A O 1
ATOM 526 N N . GLN A 1 71 ? -5.937 10.148 1.109 1.00 91.56 71 GLN A N 1
ATOM 527 C CA . GLN A 1 71 ? -5.139 11.129 1.846 1.00 91.56 71 GLN A CA 1
ATOM 528 C C . GLN A 1 71 ? -3.866 10.463 2.377 1.00 91.56 71 GLN A C 1
ATOM 530 O O . GLN A 1 71 ? -3.943 9.578 3.236 1.00 91.56 71 GLN A O 1
ATOM 535 N N . ARG A 1 72 ? -2.695 10.865 1.870 1.00 91.56 72 ARG A N 1
ATOM 536 C CA . ARG A 1 72 ? -1.399 10.229 2.172 1.00 91.56 72 ARG A CA 1
ATOM 537 C C . ARG A 1 72 ? -1.083 10.235 3.668 1.00 91.56 72 ARG A C 1
ATOM 539 O O . ARG A 1 72 ? -0.593 9.250 4.202 1.00 91.56 72 ARG A O 1
ATOM 546 N N . GLU A 1 73 ? -1.407 11.324 4.345 1.00 93.19 73 GLU A N 1
ATOM 547 C CA . GLU A 1 73 ? -1.234 11.534 5.780 1.00 93.19 73 GLU A CA 1
ATOM 548 C C . GLU A 1 73 ? -2.069 10.582 6.650 1.00 93.19 73 GLU A C 1
ATOM 550 O O . GLU A 1 73 ? -1.769 10.401 7.828 1.00 93.19 73 GLU A O 1
ATOM 555 N N . THR A 1 74 ? -3.103 9.953 6.081 1.00 93.81 74 THR A N 1
ATOM 556 C CA . THR A 1 74 ? -3.943 8.974 6.789 1.00 93.81 74 THR A CA 1
ATOM 557 C C . THR A 1 74 ? -3.449 7.535 6.626 1.00 93.81 74 THR A C 1
ATOM 559 O O . THR A 1 74 ? -3.938 6.637 7.318 1.00 93.81 74 THR A O 1
ATOM 562 N N . VAL A 1 75 ? -2.478 7.300 5.735 1.00 93.38 75 VAL A N 1
ATOM 563 C CA . VAL A 1 75 ? -1.963 5.963 5.425 1.00 93.38 75 VAL A CA 1
ATOM 564 C C . VAL A 1 75 ? -1.153 5.423 6.600 1.00 93.38 75 VAL A C 1
ATOM 566 O O . VAL A 1 75 ? -0.233 6.066 7.101 1.00 93.38 75 VAL A O 1
ATOM 569 N N . LYS A 1 76 ? -1.477 4.196 7.011 1.00 95.25 76 LYS A N 1
ATOM 570 C CA . LYS A 1 76 ? -0.720 3.422 7.999 1.00 95.25 76 LYS A CA 1
ATOM 571 C C . LYS A 1 76 ? -0.188 2.163 7.334 1.00 95.25 76 LYS A C 1
ATOM 573 O O . LYS A 1 76 ? -0.933 1.483 6.633 1.00 95.25 76 LYS A O 1
ATOM 578 N N . VAL A 1 77 ? 1.084 1.859 7.570 1.00 94.19 77 VAL A N 1
ATOM 579 C CA . VAL A 1 77 ? 1.762 0.688 7.007 1.00 94.19 77 VAL A CA 1
ATOM 580 C C . VAL A 1 77 ? 2.067 -0.297 8.126 1.00 94.19 77 VAL A C 1
ATOM 582 O O . VAL A 1 77 ? 2.560 0.092 9.184 1.00 94.19 77 VAL A O 1
ATOM 585 N N . PHE A 1 78 ? 1.780 -1.571 7.876 1.00 94.81 78 PHE A N 1
ATOM 586 C CA . PHE A 1 78 ? 2.125 -2.683 8.752 1.00 94.81 78 PHE A CA 1
ATOM 587 C C . PHE A 1 78 ? 2.911 -3.707 7.939 1.00 94.81 78 PHE A C 1
ATOM 589 O O . PHE A 1 78 ? 2.508 -4.043 6.827 1.00 94.81 78 PHE A O 1
ATOM 596 N N . VAL A 1 79 ? 4.014 -4.200 8.497 1.00 94.38 79 VAL A N 1
ATOM 597 C CA . VAL A 1 79 ? 4.791 -5.298 7.914 1.00 94.38 79 VAL A CA 1
ATOM 598 C C . VAL A 1 79 ? 4.395 -6.576 8.641 1.00 94.38 79 VAL A C 1
ATOM 600 O O . VAL A 1 79 ? 4.529 -6.658 9.861 1.00 94.38 79 VAL A O 1
ATOM 603 N N . LEU A 1 80 ? 3.868 -7.549 7.901 1.00 92.50 80 LEU A N 1
ATOM 604 C CA . LEU A 1 80 ? 3.515 -8.862 8.435 1.00 92.50 80 LEU A CA 1
ATOM 605 C C . LEU A 1 80 ? 4.751 -9.769 8.357 1.00 92.50 80 LEU A C 1
ATOM 607 O O . LEU A 1 80 ? 5.002 -10.395 7.335 1.00 92.50 80 LEU A O 1
ATOM 611 N N . ASP A 1 81 ? 5.550 -9.796 9.423 1.00 90.88 81 ASP A N 1
ATOM 612 C CA . ASP A 1 81 ? 6.832 -10.518 9.511 1.00 90.88 81 ASP A CA 1
ATOM 613 C C . ASP A 1 81 ? 6.715 -11.926 10.125 1.00 90.88 81 ASP A C 1
ATOM 615 O O . ASP A 1 81 ? 7.704 -12.651 10.250 1.00 90.88 81 ASP A O 1
ATOM 619 N N . LYS A 1 82 ? 5.508 -12.311 10.545 1.00 91.44 82 LYS A N 1
ATOM 620 C CA . LYS A 1 82 ? 5.224 -13.565 11.246 1.00 91.44 82 LYS A CA 1
ATOM 621 C C . LYS A 1 82 ? 4.042 -14.271 10.611 1.00 91.44 82 LYS A C 1
ATOM 623 O O . LYS A 1 82 ? 3.037 -13.651 10.276 1.00 91.44 82 LYS A O 1
ATOM 628 N N . GLU A 1 83 ? 4.147 -15.590 10.541 1.00 91.06 83 GLU A N 1
ATOM 629 C CA . GLU A 1 83 ? 3.086 -16.469 10.065 1.00 91.06 83 GLU A CA 1
ATOM 630 C C . GLU A 1 83 ? 2.551 -17.319 11.216 1.00 91.06 83 GLU A C 1
ATOM 632 O O . GLU A 1 83 ? 3.313 -17.838 12.035 1.00 91.06 83 GLU A O 1
ATOM 637 N N . PHE A 1 84 ? 1.235 -17.509 11.244 1.00 92.75 84 PHE A N 1
ATOM 638 C CA . PHE A 1 84 ? 0.593 -18.525 12.066 1.00 92.75 84 PHE A CA 1
ATOM 639 C C . PHE A 1 84 ? 0.022 -19.603 11.146 1.00 92.75 84 PHE A C 1
ATOM 641 O O . PHE A 1 84 ? -0.805 -19.306 10.285 1.00 92.75 84 PHE A O 1
ATOM 648 N N . LYS A 1 85 ? 0.487 -20.845 11.308 1.00 91.25 85 LYS A N 1
ATOM 649 C CA . LYS A 1 85 ? 0.028 -22.005 10.533 1.00 91.25 85 LYS A CA 1
ATOM 650 C C . LYS A 1 85 ? -0.914 -22.829 11.404 1.00 91.25 85 LYS A C 1
ATOM 652 O O . LYS A 1 85 ? -0.547 -23.168 12.528 1.00 91.25 85 LYS A O 1
ATOM 657 N N . VAL A 1 86 ? -2.107 -23.103 10.880 1.00 78.62 86 VAL A N 1
ATOM 658 C CA . VAL A 1 86 ? -3.137 -23.949 11.504 1.00 78.62 86 VAL A CA 1
ATOM 659 C C . VAL A 1 86 ? -3.063 -25.348 10.920 1.00 78.62 86 VAL A C 1
ATOM 661 O O . VAL A 1 86 ? -2.897 -25.442 9.683 1.00 78.62 86 VAL A O 1
#

Secondary structure (DSSP, 8-state):
---HHHHHHHHHHHTTTHHHHHHTT--S--EEEE-TTS-EEEE---S-HHHHHHHHTSHHHHHHHHHHT--GGG------------